Protein AF-A0AAD5H442-F1 (afdb_monomer_lite)

pLDDT: mean 72.33, std 18.22, range [38.34, 92.5]

Sequence (150 aa):
MSKLIVTALCAALLLCGTAQALDLAEFLKDPKYLPFLQKAIGTGTCLSDKAVADGTFDLDKCPSLLGMLEAINSGATDYPVECEPECMETFYALSPECREPLIQEFNADPSPIGVLGSLFLADCAAVKEGGFAPAPAPAAANDTDMDMAM

Organism: NCBI:txid2649997

Secondary structure (DSSP, 8-state):
-----SSSSSSSSTTS-------HHHHTT-GGGHHHHHHHHHTSSGGG-HHHHTT---GGG-HHHHHHHHHHHTT-S-------HHHHHHHHHS-HHHHHHHHHHHHH--SHHHHHHHHHHHHHHHHHHHS-PPPPPPPPP---------

Radius of gyration: 22.87 Å; chains: 1; bounding box: 49×56×91 Å

Foldseek 3Di:
DDDDPDDDPPPPPPPPDPPVLPPLVVVCVPVLCVVLVVLLVVLVCQCVWPCNRSNVQDCVQFVQVSVLSVCVVVVDLDGDAAGDPSNLSNLVSTDCSRNVSSLVSLCPDPGSSSVNVNVNVVNSVCCVVVVDDDDPDPPDDPPPDDDDDD

Structure (mmCIF, N/CA/C/O backbone):
data_AF-A0AAD5H442-F1
#
_entry.id   AF-A0AAD5H442-F1
#
loop_
_atom_site.group_PDB
_atom_site.id
_atom_site.type_symbol
_atom_site.label_atom_id
_atom_site.label_alt_id
_atom_site.label_comp_id
_atom_site.label_asym_id
_atom_site.label_entity_id
_atom_site.label_seq_id
_atom_site.pdbx_PDB_ins_code
_atom_site.Cartn_x
_atom_site.Cartn_y
_atom_site.Cartn_z
_atom_site.occupancy
_atom_site.B_iso_or_equiv
_atom_site.auth_seq_id
_atom_site.auth_comp_id
_atom_site.auth_asym_id
_atom_site.auth_atom_id
_atom_site.pdbx_PDB_model_num
ATOM 1 N N . MET A 1 1 ? 2.320 -44.802 -48.429 1.00 43.84 1 MET A N 1
ATOM 2 C CA . MET A 1 1 ? 3.180 -43.714 -47.923 1.00 43.84 1 MET A CA 1
ATOM 3 C C . MET A 1 1 ? 2.359 -42.432 -47.866 1.00 43.84 1 MET A C 1
ATOM 5 O O . MET A 1 1 ? 1.727 -42.089 -48.855 1.00 43.84 1 MET A O 1
ATOM 9 N N . SER A 1 2 ? 2.366 -41.788 -46.698 1.00 44.41 2 SER A N 1
ATOM 10 C CA . SER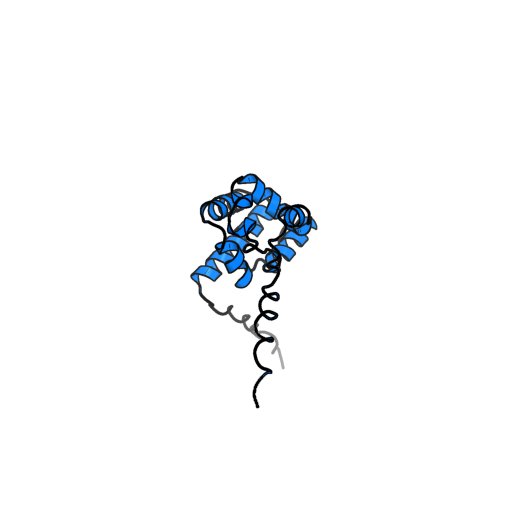 A 1 2 ? 2.177 -40.340 -46.507 1.00 44.41 2 SER A CA 1
ATOM 11 C C . SER A 1 2 ? 0.790 -39.721 -46.729 1.00 44.41 2 SER A C 1
ATOM 13 O O . SER A 1 2 ? 0.609 -38.977 -47.684 1.00 44.41 2 SER A O 1
ATOM 15 N N . LYS A 1 3 ? -0.152 -39.915 -45.792 1.00 46.03 3 LYS A N 1
ATOM 16 C CA . LYS A 1 3 ? -1.266 -38.967 -45.546 1.00 46.03 3 LYS A CA 1
ATOM 17 C C . LYS A 1 3 ? -1.727 -39.008 -44.082 1.00 46.03 3 LYS A C 1
ATOM 19 O O . LYS A 1 3 ? -2.833 -39.448 -43.811 1.00 46.03 3 LYS A O 1
ATOM 24 N N . LEU A 1 4 ? -0.875 -38.623 -43.130 1.00 45.69 4 LEU A N 1
ATOM 25 C CA . LEU A 1 4 ? -1.248 -38.596 -41.704 1.00 45.69 4 LEU A CA 1
ATOM 26 C C . LEU A 1 4 ? -0.418 -37.570 -40.907 1.00 45.69 4 LEU A C 1
ATOM 28 O O . LEU A 1 4 ? 0.095 -37.888 -39.848 1.00 45.69 4 LEU A O 1
ATOM 32 N N . ILE A 1 5 ? -0.203 -36.350 -41.417 1.00 50.22 5 ILE A N 1
ATOM 33 C CA . ILE A 1 5 ? 0.520 -35.315 -40.645 1.00 50.22 5 ILE A CA 1
ATOM 34 C C . ILE A 1 5 ? 0.021 -33.897 -40.981 1.00 50.22 5 ILE A C 1
ATOM 36 O O . ILE A 1 5 ? 0.813 -33.049 -41.359 1.00 50.22 5 ILE A O 1
ATOM 40 N N . VAL A 1 6 ? -1.284 -33.606 -40.911 1.00 48.34 6 VAL A N 1
ATOM 41 C CA . VAL A 1 6 ? -1.759 -32.198 -40.952 1.00 48.34 6 VAL A CA 1
ATOM 42 C C . VAL A 1 6 ? -3.046 -32.019 -40.131 1.00 48.34 6 VAL A C 1
ATOM 44 O O . VAL A 1 6 ? -4.035 -31.478 -40.608 1.00 48.34 6 VAL A O 1
ATOM 47 N N . THR A 1 7 ? -3.084 -32.518 -38.893 1.00 46.69 7 THR A N 1
ATOM 48 C CA . THR A 1 7 ? -4.249 -32.287 -38.008 1.00 46.69 7 THR A CA 1
ATOM 49 C C . THR A 1 7 ? -3.872 -32.256 -36.528 1.00 46.69 7 THR A C 1
ATOM 51 O O . THR A 1 7 ? -4.619 -32.722 -35.680 1.00 46.69 7 THR A O 1
ATOM 54 N N . ALA A 1 8 ? -2.685 -31.745 -36.195 1.00 45.97 8 ALA A N 1
ATOM 55 C CA . ALA A 1 8 ? -2.207 -31.709 -34.808 1.00 45.97 8 ALA A CA 1
ATOM 56 C C . ALA A 1 8 ? -1.593 -30.362 -34.392 1.00 45.97 8 ALA A C 1
ATOM 58 O O . ALA A 1 8 ? -0.896 -30.305 -33.388 1.00 45.97 8 ALA A O 1
ATOM 59 N N . LEU A 1 9 ? -1.836 -29.276 -35.141 1.00 45.91 9 LEU A N 1
ATOM 60 C CA . LEU A 1 9 ? -1.230 -27.967 -34.845 1.00 45.91 9 LEU A CA 1
ATOM 61 C C . LEU A 1 9 ? -2.219 -26.846 -34.479 1.00 45.91 9 LEU A C 1
ATOM 63 O O . LEU A 1 9 ? -1.779 -25.753 -34.152 1.00 45.91 9 LEU A O 1
ATOM 67 N N . CYS A 1 10 ? -3.536 -27.095 -34.479 1.00 43.19 10 CYS A N 1
ATOM 68 C CA . CYS A 1 10 ? -4.539 -26.059 -34.170 1.00 43.19 10 CYS A CA 1
ATOM 69 C C . CYS A 1 10 ? -5.225 -26.195 -32.799 1.00 43.19 10 CYS A C 1
ATOM 71 O O . CYS A 1 10 ? -6.047 -25.351 -32.466 1.00 43.19 10 CYS A O 1
ATOM 73 N N . ALA A 1 11 ? -4.898 -27.208 -31.990 1.00 45.38 11 ALA A N 1
ATOM 74 C CA . ALA A 1 11 ? -5.548 -27.430 -30.688 1.00 45.38 11 ALA A CA 1
ATOM 75 C C . ALA A 1 11 ? -4.711 -26.991 -29.467 1.00 45.38 11 ALA A C 1
ATOM 77 O O . ALA A 1 11 ? -5.199 -27.059 -28.345 1.00 45.38 11 ALA A O 1
ATOM 78 N N . ALA A 1 12 ? -3.470 -26.527 -29.658 1.00 43.53 12 ALA A N 1
ATOM 79 C CA . ALA A 1 12 ? -2.560 -26.193 -28.553 1.00 43.53 12 ALA A CA 1
ATOM 80 C C . ALA A 1 12 ? -2.533 -24.698 -28.165 1.00 43.53 12 ALA A C 1
ATOM 82 O O . ALA A 1 12 ? -1.842 -24.333 -27.222 1.00 43.53 12 ALA A O 1
ATOM 83 N N . LEU A 1 13 ? -3.284 -23.829 -28.854 1.00 46.03 13 LEU A N 1
ATOM 84 C CA . LEU A 1 13 ? -3.317 -22.380 -28.580 1.00 46.03 13 LEU A CA 1
ATOM 85 C C . LEU A 1 13 ? -4.524 -21.919 -27.739 1.00 46.03 13 LEU A C 1
ATOM 87 O O . LEU A 1 13 ? -4.675 -20.730 -27.493 1.00 46.03 13 LEU A O 1
ATOM 91 N N . LEU A 1 14 ? -5.362 -22.843 -27.254 1.00 46.56 14 LEU A N 1
ATOM 92 C CA . LEU A 1 14 ? -6.506 -22.538 -26.373 1.00 46.56 14 LEU A CA 1
ATOM 93 C C . LEU A 1 14 ? -6.195 -22.691 -24.872 1.00 46.56 14 LEU A C 1
ATOM 95 O O . LEU A 1 14 ? -7.094 -22.595 -24.046 1.00 46.56 14 LEU A O 1
ATOM 99 N N . LEU A 1 15 ? -4.924 -22.900 -24.519 1.00 42.38 15 LEU A N 1
ATOM 100 C CA . LEU A 1 15 ? -4.428 -22.898 -23.136 1.00 42.38 15 LEU A CA 1
ATOM 101 C C . LEU A 1 15 ? -3.704 -21.590 -22.773 1.00 42.38 15 LEU A C 1
ATOM 103 O O . LEU A 1 15 ? -3.032 -21.530 -21.746 1.00 42.38 15 LEU A O 1
ATOM 107 N N . CYS A 1 16 ? -3.840 -20.534 -23.589 1.00 38.34 16 CYS A N 1
ATOM 108 C CA . CYS A 1 16 ? -3.522 -19.183 -23.134 1.00 38.34 16 CYS A CA 1
ATOM 109 C C . CYS A 1 16 ? -4.464 -18.870 -21.977 1.00 38.34 16 CYS A C 1
ATOM 111 O O . CYS A 1 16 ? -5.666 -18.696 -22.178 1.00 38.34 16 CYS A O 1
ATOM 113 N N . GLY A 1 17 ? -3.884 -18.919 -20.779 1.00 40.19 17 GLY A N 1
ATOM 114 C CA . GLY A 1 17 ? -4.567 -18.786 -19.514 1.00 40.19 17 GLY A CA 1
ATOM 115 C C . GLY A 1 17 ? -5.580 -17.661 -19.545 1.00 40.19 17 GLY A C 1
ATOM 116 O O . GLY A 1 17 ? -5.338 -16.581 -20.086 1.00 40.19 17 GLY A O 1
ATOM 117 N N . THR A 1 18 ? -6.712 -17.924 -18.910 1.00 40.00 18 THR A N 1
ATOM 118 C CA . THR A 1 18 ? -7.476 -16.867 -18.276 1.00 40.00 18 THR A CA 1
ATOM 119 C C . THR A 1 18 ? -6.515 -16.175 -17.311 1.00 40.00 18 THR A C 1
ATOM 121 O O . THR A 1 18 ? -6.391 -16.578 -16.156 1.00 40.00 18 THR A O 1
ATOM 124 N N . ALA A 1 19 ? -5.787 -15.169 -17.796 1.00 41.31 19 ALA A N 1
ATOM 125 C CA . ALA A 1 19 ? -5.479 -14.016 -16.983 1.00 41.31 19 ALA A CA 1
ATOM 126 C C . ALA A 1 19 ? -6.858 -13.551 -16.531 1.00 41.31 19 ALA A C 1
ATOM 128 O O . ALA A 1 19 ? -7.619 -12.968 -17.305 1.00 41.31 19 ALA A O 1
ATOM 129 N N . GLN A 1 20 ? -7.259 -14.020 -15.352 1.00 39.28 20 GLN A N 1
ATOM 130 C CA . GLN A 1 20 ? -8.424 -13.507 -14.679 1.00 39.28 20 GLN A CA 1
ATOM 131 C C . GLN A 1 20 ? -8.000 -12.082 -14.381 1.00 39.28 20 GLN A C 1
ATOM 133 O O . GLN A 1 20 ? -7.267 -11.836 -13.430 1.00 39.28 20 GLN A O 1
ATOM 138 N N . ALA A 1 21 ? -8.338 -11.170 -15.297 1.00 44.19 21 ALA A N 1
ATOM 139 C CA . ALA A 1 21 ? -8.458 -9.777 -14.948 1.00 44.19 21 ALA A CA 1
ATOM 140 C C . ALA A 1 21 ? -9.286 -9.818 -13.676 1.00 44.19 21 ALA A C 1
ATOM 142 O O . ALA A 1 21 ? -10.422 -10.293 -13.746 1.00 44.19 21 ALA A O 1
ATOM 143 N N . LEU A 1 22 ? -8.663 -9.512 -12.533 1.00 45.34 22 LEU A N 1
ATOM 144 C CA . LEU A 1 22 ? -9.362 -9.341 -11.271 1.00 45.34 22 LEU A CA 1
ATOM 145 C C . LEU A 1 22 ? -10.626 -8.583 -11.636 1.00 45.34 22 LEU A C 1
ATOM 147 O O . LEU A 1 22 ? -10.531 -7.456 -12.129 1.00 45.34 22 LEU A O 1
ATOM 151 N N . ASP A 1 23 ? -11.780 -9.255 -11.559 1.00 54.19 23 ASP A N 1
ATOM 152 C CA . ASP A 1 23 ? -13.032 -8.600 -11.878 1.00 54.19 23 ASP A CA 1
ATOM 153 C C . ASP A 1 23 ? -13.064 -7.462 -10.875 1.00 54.19 23 ASP A C 1
ATOM 155 O O . ASP A 1 23 ? -13.111 -7.694 -9.668 1.00 54.19 23 ASP A O 1
ATOM 159 N N . LEU A 1 24 ? -12.908 -6.230 -11.356 1.00 49.44 24 LEU A N 1
ATOM 160 C CA . LEU A 1 24 ? -12.846 -5.062 -10.496 1.00 49.44 24 LEU A CA 1
ATOM 161 C C . LEU A 1 24 ? -14.071 -5.064 -9.572 1.00 49.44 24 LEU A C 1
ATOM 163 O O . LEU A 1 24 ? -13.985 -4.611 -8.440 1.00 49.44 24 LEU A O 1
ATOM 167 N N . ALA A 1 25 ? -15.188 -5.664 -10.005 1.00 48.72 25 ALA A N 1
ATOM 168 C CA . ALA A 1 25 ? -16.358 -5.893 -9.180 1.00 48.72 25 ALA A CA 1
ATOM 169 C C . ALA A 1 25 ? -16.214 -7.010 -8.126 1.00 48.72 25 ALA A C 1
ATOM 171 O O . ALA A 1 25 ? -16.891 -6.900 -7.113 1.00 48.72 25 ALA A O 1
ATOM 172 N N . GLU A 1 26 ? -15.416 -8.068 -8.308 1.00 56.25 26 GLU A N 1
ATOM 173 C CA . GLU A 1 26 ? -15.055 -9.019 -7.233 1.00 56.25 26 GLU A CA 1
ATOM 174 C C . GLU A 1 26 ? -14.018 -8.423 -6.283 1.00 56.25 26 GLU A C 1
ATOM 176 O O . GLU A 1 26 ? -14.209 -8.484 -5.072 1.00 56.25 26 GLU A O 1
ATOM 181 N N . PHE A 1 27 ? -12.989 -7.761 -6.816 1.00 61.00 27 PHE A N 1
ATOM 182 C CA . PHE A 1 27 ? -11.980 -7.057 -6.026 1.00 61.00 27 PHE A CA 1
ATOM 183 C C . PHE A 1 27 ? -12.628 -6.010 -5.110 1.00 61.00 27 PHE A C 1
ATOM 185 O O . PHE A 1 27 ? -12.368 -5.990 -3.912 1.00 61.00 27 PHE A O 1
ATOM 192 N N . LEU A 1 28 ? -13.566 -5.211 -5.639 1.00 58.84 28 LEU A N 1
ATOM 193 C CA . LEU A 1 28 ? -14.343 -4.224 -4.876 1.00 58.84 28 LEU A CA 1
ATOM 194 C C . LEU A 1 28 ? -15.375 -4.833 -3.911 1.00 58.84 28 LEU A C 1
ATOM 196 O O . LEU A 1 28 ? -15.918 -4.110 -3.074 1.00 58.84 28 LEU A O 1
ATOM 200 N N . LYS A 1 29 ? -15.690 -6.127 -4.037 1.00 61.31 29 LYS A N 1
ATOM 201 C CA . LYS A 1 29 ? -16.642 -6.835 -3.163 1.00 61.31 29 LYS A CA 1
ATOM 202 C C . LYS A 1 29 ? -15.962 -7.644 -2.071 1.00 61.31 29 LYS A C 1
ATOM 204 O O . LYS A 1 29 ? -16.651 -7.997 -1.115 1.00 61.31 29 LYS A O 1
ATOM 209 N N . ASP A 1 30 ? -14.673 -7.949 -2.197 1.00 66.06 30 ASP A N 1
ATOM 210 C CA . ASP A 1 30 ? -13.968 -8.710 -1.175 1.00 66.06 30 ASP A CA 1
ATOM 211 C C . ASP A 1 30 ? -13.691 -7.806 0.045 1.00 66.06 30 ASP A C 1
ATOM 213 O O . ASP A 1 30 ? -12.919 -6.840 -0.041 1.00 66.06 30 ASP A O 1
ATOM 217 N N . PRO A 1 31 ? -14.329 -8.083 1.200 1.00 71.19 31 PRO A N 1
ATOM 218 C CA . PRO A 1 31 ? -14.193 -7.254 2.389 1.00 71.19 31 PRO A CA 1
ATOM 219 C C . PRO A 1 31 ? -12.750 -7.182 2.905 1.00 71.19 31 PRO A C 1
ATOM 221 O O . PRO A 1 31 ? -12.425 -6.232 3.619 1.00 71.19 31 PRO A O 1
ATOM 224 N N . LYS A 1 32 ? -11.872 -8.129 2.538 1.00 74.25 32 LYS A N 1
ATOM 225 C CA . LYS A 1 32 ? -10.474 -8.134 2.991 1.00 74.25 32 LYS A CA 1
ATOM 226 C C . LYS A 1 32 ? -9.658 -6.967 2.419 1.00 74.25 32 LYS A C 1
ATOM 228 O O . LYS A 1 32 ? -8.771 -6.463 3.101 1.00 74.25 32 LYS A O 1
ATOM 233 N N . TYR A 1 33 ? -9.990 -6.471 1.222 1.00 74.81 33 TYR A N 1
ATOM 234 C CA . TYR A 1 33 ? -9.303 -5.320 0.613 1.00 74.81 33 TYR A CA 1
ATOM 235 C C . TYR A 1 33 ? -9.975 -3.979 0.918 1.00 74.81 33 TYR A C 1
ATOM 237 O O . TYR A 1 33 ? -9.444 -2.928 0.562 1.00 74.81 33 TYR A O 1
ATOM 245 N N . LEU A 1 34 ? -11.148 -3.993 1.554 1.00 73.50 34 LEU A N 1
ATOM 246 C CA . LEU A 1 34 ? -12.006 -2.823 1.739 1.00 73.50 34 LEU A CA 1
ATOM 247 C C . LEU A 1 34 ? -11.271 -1.603 2.327 1.00 73.50 34 LEU A C 1
ATOM 249 O O . LEU A 1 34 ? -11.449 -0.510 1.783 1.00 73.50 34 LEU A O 1
ATOM 253 N N . PRO A 1 35 ? -10.403 -1.737 3.348 1.00 72.12 35 PRO A N 1
ATOM 254 C CA . PRO A 1 35 ? -9.709 -0.577 3.902 1.00 72.12 35 PRO A CA 1
ATOM 255 C C . PRO A 1 35 ? -8.703 0.048 2.916 1.00 72.12 35 PRO A C 1
ATOM 257 O O . PRO A 1 35 ? -8.595 1.271 2.822 1.00 72.12 35 PRO A O 1
ATOM 260 N N . PHE A 1 36 ? -8.017 -0.775 2.117 1.00 75.19 36 PHE A N 1
ATOM 261 C CA . PHE A 1 36 ? -7.127 -0.308 1.050 1.00 75.19 36 PHE A CA 1
ATOM 262 C C . PHE A 1 36 ? -7.917 0.331 -0.102 1.00 75.19 36 PHE A C 1
ATOM 264 O O . PHE A 1 36 ? -7.574 1.404 -0.599 1.00 75.19 36 PHE A O 1
ATOM 271 N N . LEU A 1 37 ? -9.029 -0.293 -0.490 1.00 75.12 37 LEU A N 1
ATOM 272 C CA . LEU A 1 37 ? -9.921 0.198 -1.534 1.00 75.12 37 LEU A CA 1
ATOM 273 C C . LEU A 1 37 ? -10.547 1.544 -1.195 1.00 75.12 37 LEU A C 1
ATOM 275 O O . LEU A 1 37 ? -10.651 2.392 -2.071 1.00 75.12 37 LEU A O 1
ATOM 279 N N . GLN A 1 38 ? -10.937 1.772 0.058 1.00 75.94 38 GLN A N 1
ATOM 280 C CA . GLN A 1 38 ? -11.460 3.068 0.493 1.00 75.94 38 GLN A CA 1
ATOM 281 C C . GLN A 1 38 ? -10.454 4.197 0.244 1.00 75.94 38 GLN A C 1
ATOM 283 O O . GLN A 1 38 ? -10.846 5.277 -0.200 1.00 75.94 38 GLN A O 1
ATOM 288 N N . LYS A 1 39 ? -9.159 3.932 0.453 1.00 74.06 39 LYS A N 1
ATOM 289 C CA . LYS A 1 39 ? -8.080 4.873 0.130 1.00 74.06 39 LYS A CA 1
ATOM 290 C C . LYS A 1 39 ? -7.892 5.041 -1.374 1.00 74.06 39 LYS A C 1
ATOM 292 O O . LYS A 1 39 ? -7.874 6.168 -1.858 1.00 74.06 39 LYS A O 1
ATOM 297 N N . ALA A 1 40 ? -7.845 3.942 -2.124 1.00 71.25 40 ALA A N 1
ATOM 298 C CA . ALA A 1 40 ? -7.691 3.977 -3.579 1.00 71.25 40 ALA A CA 1
ATOM 299 C C . ALA A 1 40 ? -8.890 4.611 -4.318 1.00 71.25 40 ALA A C 1
ATOM 301 O O . ALA A 1 40 ? -8.719 5.231 -5.363 1.00 71.25 40 ALA A O 1
ATOM 302 N N . ILE A 1 41 ? -10.108 4.492 -3.784 1.00 70.94 41 ILE A N 1
ATOM 303 C CA . ILE A 1 41 ? -11.302 5.187 -4.290 1.00 70.94 41 ILE A CA 1
ATOM 304 C C . ILE A 1 41 ? -11.197 6.688 -4.010 1.00 70.94 41 ILE A C 1
ATOM 306 O O . ILE A 1 41 ? -11.573 7.492 -4.862 1.00 70.94 41 ILE A O 1
ATOM 310 N N . GLY A 1 42 ? -10.665 7.067 -2.842 1.00 68.31 42 GLY A N 1
ATOM 311 C CA . GLY A 1 42 ? -10.460 8.462 -2.452 1.00 68.31 42 GLY A CA 1
ATOM 312 C C . GLY A 1 42 ? -9.585 9.253 -3.430 1.00 68.31 42 GLY A C 1
ATOM 313 O O . GLY A 1 42 ? -9.829 10.440 -3.629 1.00 68.31 42 GLY A O 1
ATOM 314 N N . THR A 1 43 ? -8.638 8.594 -4.108 1.00 67.06 43 THR A N 1
ATOM 315 C CA . THR A 1 43 ? -7.765 9.226 -5.115 1.00 67.06 43 THR A CA 1
ATOM 316 C C . THR A 1 43 ? -8.409 9.357 -6.499 1.00 67.06 43 THR A C 1
ATOM 318 O O . THR A 1 43 ? -7.913 10.106 -7.337 1.00 67.06 43 THR A O 1
ATOM 321 N N . GLY A 1 44 ? -9.513 8.649 -6.765 1.00 64.19 44 GLY A N 1
ATOM 322 C CA . GLY A 1 44 ? -10.315 8.746 -7.992 1.00 64.19 44 GLY A CA 1
ATOM 323 C C . GLY A 1 44 ? -9.673 8.203 -9.280 1.00 64.19 44 GLY A C 1
ATOM 324 O O . GLY A 1 44 ? -10.403 7.844 -10.200 1.00 64.19 44 GLY A O 1
ATOM 325 N N . THR A 1 45 ? -8.343 8.101 -9.360 1.00 65.38 45 THR A N 1
ATOM 326 C CA . THR A 1 45 ? -7.602 7.694 -10.571 1.00 65.38 45 THR A CA 1
ATOM 327 C C . THR A 1 45 ? -7.159 6.233 -10.561 1.00 65.38 45 THR A C 1
ATOM 329 O O . THR A 1 45 ? -6.997 5.631 -11.624 1.00 65.38 45 THR A O 1
ATOM 332 N N . CYS A 1 46 ? -7.006 5.628 -9.381 1.00 71.25 46 CYS A N 1
ATOM 333 C CA . CYS A 1 46 ? -6.423 4.293 -9.262 1.00 71.25 46 CYS A CA 1
ATOM 334 C C . CYS A 1 46 ? -7.287 3.165 -9.825 1.00 71.25 46 CYS A C 1
ATOM 336 O O . CYS A 1 46 ? -6.754 2.208 -10.375 1.00 71.25 46 CYS A O 1
ATOM 338 N N . LEU A 1 47 ? -8.615 3.273 -9.747 1.00 72.50 47 LEU A N 1
ATOM 339 C CA . LEU A 1 47 ? -9.508 2.226 -10.259 1.00 72.50 47 LEU A CA 1
ATOM 340 C C . LEU A 1 47 ? -9.557 2.158 -11.792 1.00 72.50 47 LEU A C 1
ATOM 342 O O . LEU A 1 47 ? -9.962 1.141 -12.346 1.00 72.50 47 LEU A O 1
ATOM 346 N N . SER A 1 48 ? -9.156 3.233 -12.474 1.00 76.44 48 SER A N 1
ATOM 347 C CA . SER A 1 48 ? -9.041 3.288 -13.935 1.00 76.44 48 SER A CA 1
ATOM 348 C C . SER A 1 48 ? -7.630 2.991 -14.447 1.00 76.44 48 SER A C 1
ATOM 350 O O . SER A 1 48 ? -7.396 3.067 -15.653 1.00 76.44 48 SER A O 1
ATOM 352 N N . ASP A 1 49 ? -6.684 2.692 -13.553 1.00 83.19 49 ASP A N 1
ATOM 353 C CA . ASP A 1 49 ? -5.314 2.379 -13.938 1.00 83.19 49 ASP A CA 1
ATOM 354 C C . ASP A 1 49 ? -5.271 1.118 -14.812 1.00 83.19 49 ASP A C 1
ATOM 356 O O . ASP A 1 49 ? -5.975 0.138 -14.559 1.00 83.19 49 ASP A O 1
ATOM 360 N N . LYS A 1 50 ? -4.425 1.125 -15.846 1.00 83.69 50 LYS A N 1
ATOM 361 C CA . LYS A 1 50 ? -4.298 -0.004 -16.773 1.00 83.69 50 LYS A CA 1
ATOM 362 C C . LYS A 1 50 ? -3.877 -1.292 -16.063 1.00 83.69 50 LYS A C 1
ATOM 364 O O . LYS A 1 50 ? -4.378 -2.351 -16.421 1.00 83.69 50 LYS A O 1
ATOM 369 N N . ALA A 1 51 ? -2.993 -1.220 -15.068 1.00 83.38 51 ALA A N 1
ATOM 370 C CA . ALA A 1 51 ? -2.570 -2.400 -14.321 1.00 83.38 51 ALA A CA 1
ATOM 371 C C . ALA A 1 51 ? -3.735 -3.009 -13.531 1.00 83.38 51 ALA A C 1
ATOM 373 O O . ALA A 1 51 ? -3.830 -4.230 -13.443 1.00 83.38 51 ALA A O 1
ATOM 374 N N . VAL A 1 52 ? -4.650 -2.179 -13.026 1.00 78.25 52 VAL A N 1
ATOM 375 C CA . VAL A 1 52 ? -5.891 -2.630 -12.381 1.00 78.25 52 VAL A CA 1
ATOM 376 C C . VAL A 1 52 ? -6.856 -3.211 -13.417 1.00 78.25 52 VAL A C 1
ATOM 378 O O . VAL A 1 52 ? -7.333 -4.329 -13.249 1.00 78.25 52 VAL A O 1
ATOM 381 N N . ALA A 1 53 ? -7.096 -2.503 -14.523 1.00 78.19 53 ALA A N 1
ATOM 382 C CA . ALA A 1 53 ? -8.033 -2.924 -15.566 1.00 78.19 53 ALA A CA 1
ATOM 383 C C . ALA A 1 53 ? -7.621 -4.226 -16.280 1.00 78.19 53 ALA A C 1
ATOM 385 O O . ALA A 1 53 ? -8.477 -5.037 -16.630 1.00 78.19 53 ALA A O 1
ATOM 386 N N . ASP A 1 54 ? -6.320 -4.439 -16.481 1.00 80.69 54 ASP A N 1
ATOM 387 C CA . ASP A 1 54 ? -5.779 -5.627 -17.147 1.00 80.69 54 ASP A CA 1
ATOM 388 C C . ASP A 1 54 ? -5.472 -6.776 -16.162 1.00 80.69 54 ASP A C 1
ATOM 390 O O . ASP A 1 54 ? -4.983 -7.825 -16.581 1.00 80.69 54 ASP A O 1
ATOM 394 N N . GLY A 1 55 ? -5.712 -6.589 -14.855 1.00 72.81 55 GLY A N 1
ATOM 395 C CA . GLY A 1 55 ? -5.436 -7.588 -13.811 1.00 72.81 55 GLY A CA 1
ATOM 396 C C . GLY A 1 55 ? -3.959 -7.832 -13.515 1.00 72.81 55 GLY A C 1
ATOM 397 O O . GLY A 1 55 ? -3.602 -8.879 -12.986 1.00 72.81 55 GLY A O 1
ATOM 398 N N . THR A 1 56 ? -3.083 -6.897 -13.881 1.00 80.00 56 THR A N 1
ATOM 399 C CA . THR A 1 56 ? -1.660 -6.965 -13.509 1.00 80.00 56 THR A CA 1
ATOM 400 C C . THR A 1 56 ? -1.456 -6.602 -12.040 1.00 80.00 56 THR A C 1
ATOM 402 O O . THR A 1 56 ? -0.543 -7.116 -11.400 1.00 80.00 56 THR A O 1
ATOM 405 N N . PHE A 1 57 ? -2.310 -5.720 -11.515 1.00 82.50 57 PHE A N 1
ATOM 406 C CA . PHE A 1 57 ? -2.359 -5.376 -10.104 1.00 82.50 57 PHE A CA 1
ATOM 407 C C . PHE A 1 57 ? -3.136 -6.448 -9.345 1.00 82.50 57 PHE A C 1
ATOM 409 O O . PHE A 1 57 ? -4.356 -6.541 -9.462 1.00 82.50 57 PHE A O 1
ATOM 416 N N . ASP A 1 58 ? -2.406 -7.246 -8.578 1.00 84.06 58 ASP A N 1
ATOM 417 C CA . ASP A 1 58 ? -2.926 -8.379 -7.824 1.00 84.06 58 ASP A CA 1
ATOM 418 C C . ASP A 1 58 ? -2.453 -8.299 -6.369 1.00 84.06 58 ASP A C 1
ATOM 420 O O . ASP A 1 58 ? -1.268 -8.493 -6.084 1.00 84.06 58 ASP A O 1
ATOM 424 N N . LEU A 1 59 ? -3.383 -7.983 -5.460 1.00 82.75 59 LEU A N 1
ATOM 425 C CA . LEU A 1 59 ? -3.115 -7.881 -4.023 1.00 82.75 59 LEU A CA 1
ATOM 426 C C . LEU A 1 59 ? -3.010 -9.241 -3.325 1.00 82.75 59 LEU A C 1
ATOM 428 O O . LEU A 1 59 ? -2.528 -9.283 -2.195 1.00 82.75 59 LEU A O 1
ATOM 432 N N . ASP A 1 60 ? -3.408 -10.350 -3.956 1.00 85.56 60 ASP A N 1
ATOM 433 C CA . ASP A 1 60 ? -3.188 -11.680 -3.370 1.00 85.56 60 ASP A CA 1
ATOM 434 C C . ASP A 1 60 ? -1.700 -12.057 -3.338 1.00 85.56 60 ASP A C 1
ATOM 436 O O . ASP A 1 60 ? -1.290 -12.911 -2.553 1.00 85.56 60 ASP A O 1
ATOM 440 N N . LYS A 1 61 ? -0.864 -11.345 -4.103 1.00 85.19 61 LYS A N 1
ATOM 441 C CA . LYS A 1 61 ? 0.605 -11.425 -4.040 1.00 85.19 61 LYS A CA 1
ATOM 442 C C . LYS A 1 61 ? 1.221 -10.649 -2.876 1.00 85.19 61 LYS A C 1
ATOM 444 O O . LYS A 1 61 ? 2.442 -10.603 -2.756 1.00 85.19 61 LYS A O 1
ATOM 449 N N . CYS A 1 62 ? 0.394 -10.035 -2.032 1.00 87.88 62 CYS A N 1
ATOM 450 C CA . CYS A 1 62 ? 0.809 -9.193 -0.915 1.00 87.88 62 CYS A CA 1
ATOM 451 C C . CYS A 1 62 ? 0.369 -9.778 0.437 1.00 87.88 62 CYS A C 1
ATOM 453 O O . CYS A 1 62 ? -0.421 -9.143 1.141 1.00 87.88 62 CYS A O 1
ATOM 455 N N . PRO A 1 63 ? 0.815 -10.986 0.829 1.00 88.88 63 PRO A N 1
ATOM 456 C CA . PRO A 1 63 ? 0.307 -11.642 2.031 1.00 88.88 63 PRO A CA 1
ATOM 457 C C . PRO A 1 63 ? 0.537 -10.825 3.310 1.00 88.88 63 PRO A C 1
ATOM 459 O O . PRO A 1 63 ? -0.356 -10.790 4.157 1.00 88.88 63 PRO A O 1
ATOM 462 N N . SER A 1 64 ? 1.654 -10.102 3.439 1.00 87.81 64 SER A N 1
ATOM 463 C CA . SER A 1 64 ? 1.892 -9.208 4.582 1.00 87.81 64 SER A CA 1
ATOM 464 C C . SER A 1 64 ? 0.919 -8.032 4.620 1.00 87.81 64 SER A C 1
ATOM 466 O O . SER A 1 64 ? 0.385 -7.718 5.685 1.00 87.81 64 SER A O 1
ATOM 468 N N . LEU A 1 65 ? 0.603 -7.431 3.466 1.00 87.62 65 LEU A N 1
ATOM 469 C CA . LEU A 1 65 ? -0.428 -6.392 3.378 1.00 87.62 65 LEU A CA 1
ATOM 470 C C . LEU A 1 65 ? -1.799 -6.945 3.778 1.00 87.62 65 LEU A C 1
ATOM 472 O O . LEU A 1 65 ? -2.528 -6.297 4.524 1.00 87.62 65 LEU A O 1
ATOM 476 N N . LEU A 1 66 ? -2.159 -8.140 3.307 1.00 88.19 66 LEU A N 1
ATOM 477 C CA . LEU A 1 66 ? -3.443 -8.758 3.644 1.00 88.19 66 LEU A CA 1
ATOM 478 C C . LEU A 1 66 ? -3.546 -9.092 5.131 1.00 88.19 66 LEU A C 1
ATOM 480 O O . LEU A 1 66 ? -4.565 -8.778 5.745 1.00 88.19 66 LEU A O 1
ATOM 484 N N . GLY A 1 67 ? -2.484 -9.640 5.724 1.00 87.88 67 GLY A N 1
ATOM 485 C CA . GLY A 1 67 ? -2.419 -9.879 7.166 1.00 87.88 67 GLY A CA 1
ATOM 486 C C . GLY A 1 67 ? -2.536 -8.583 7.972 1.00 87.88 67 GLY A C 1
ATOM 487 O O . GLY A 1 67 ? -3.280 -8.526 8.950 1.00 87.88 67 GLY A O 1
ATOM 488 N N . MET A 1 68 ? -1.885 -7.509 7.518 1.00 89.38 68 MET A N 1
ATOM 489 C CA . MET A 1 68 ? -1.998 -6.182 8.126 1.00 89.38 68 MET A CA 1
ATOM 490 C C . MET A 1 68 ? -3.437 -5.645 8.058 1.00 89.38 68 MET A C 1
ATOM 492 O O . MET A 1 68 ? -3.965 -5.167 9.062 1.00 89.38 68 MET A O 1
ATOM 496 N N . LEU A 1 69 ? -4.096 -5.739 6.898 1.00 86.44 69 LEU A N 1
ATOM 497 C CA . LEU A 1 69 ? -5.484 -5.296 6.720 1.00 86.44 69 LEU A CA 1
ATOM 498 C C . LEU A 1 69 ? -6.457 -6.095 7.602 1.00 86.44 69 LEU A C 1
ATOM 500 O O . LEU A 1 69 ? -7.356 -5.514 8.213 1.00 86.44 69 LEU A O 1
ATOM 504 N N . GLU A 1 70 ? -6.263 -7.409 7.715 1.00 87.25 70 GLU A N 1
ATOM 505 C CA . GLU A 1 70 ? -7.046 -8.270 8.605 1.00 87.25 70 GLU A CA 1
ATOM 506 C C . GLU A 1 70 ? -6.835 -7.913 10.086 1.00 87.25 70 GLU A C 1
ATOM 508 O O . GLU A 1 70 ? -7.803 -7.809 10.850 1.00 87.25 70 GLU A O 1
ATOM 513 N N . ALA A 1 71 ? -5.590 -7.654 10.493 1.00 87.06 71 ALA A N 1
ATOM 514 C CA . ALA A 1 71 ? -5.265 -7.240 11.853 1.00 87.06 71 ALA A CA 1
ATOM 515 C C . ALA A 1 71 ? -5.913 -5.891 12.203 1.00 87.06 71 ALA A C 1
ATOM 517 O O . ALA A 1 71 ? -6.526 -5.763 13.264 1.00 87.06 71 ALA A O 1
ATOM 518 N N . ILE A 1 72 ? -5.857 -4.909 11.296 1.00 86.00 72 ILE A N 1
ATOM 519 C CA . ILE A 1 72 ? -6.513 -3.602 11.464 1.00 86.00 72 ILE A CA 1
ATOM 520 C C . ILE A 1 72 ? -8.032 -3.766 11.585 1.00 86.00 72 ILE A C 1
ATOM 522 O O . ILE A 1 72 ? -8.642 -3.185 12.483 1.00 86.00 72 ILE A O 1
ATOM 526 N N . ASN A 1 73 ? -8.648 -4.592 10.734 1.00 82.81 73 ASN A N 1
ATOM 527 C CA . ASN A 1 73 ? -10.080 -4.900 10.825 1.00 82.81 73 ASN A CA 1
ATOM 528 C C . ASN A 1 73 ? -10.451 -5.575 12.157 1.00 82.81 73 ASN A C 1
ATOM 530 O O . ASN A 1 73 ? -11.567 -5.407 12.648 1.00 82.81 73 ASN A O 1
ATOM 534 N N . SER A 1 74 ? -9.505 -6.291 12.765 1.00 86.81 74 SER A N 1
ATOM 535 C CA . SER A 1 74 ? -9.637 -6.894 14.095 1.00 86.81 74 SER A CA 1
ATOM 536 C C . SER A 1 74 ? -9.318 -5.924 15.246 1.00 86.81 74 SER A C 1
ATOM 538 O O . SER A 1 74 ? -9.400 -6.308 16.413 1.00 86.81 74 SER A O 1
ATOM 540 N N . GLY A 1 75 ? -8.983 -4.665 14.945 1.00 85.56 75 GLY A N 1
ATOM 541 C CA . GLY A 1 75 ? -8.708 -3.609 15.921 1.00 85.56 75 GLY A CA 1
ATOM 542 C C . GLY A 1 75 ? -7.237 -3.449 16.310 1.00 85.56 75 GLY A C 1
ATOM 543 O O . GLY A 1 75 ? -6.947 -2.719 17.259 1.00 85.56 75 GLY A O 1
ATOM 544 N N . ALA A 1 76 ? -6.307 -4.106 15.613 1.00 87.25 76 ALA A N 1
ATOM 545 C CA . ALA A 1 76 ? -4.882 -3.899 15.834 1.00 87.25 76 ALA A CA 1
ATOM 546 C C . ALA A 1 76 ? -4.464 -2.485 15.406 1.00 87.25 76 ALA A C 1
ATOM 548 O O . ALA A 1 76 ? -4.891 -1.966 14.374 1.00 87.25 76 ALA A O 1
ATOM 549 N N . THR A 1 77 ? -3.597 -1.870 16.205 1.00 87.94 77 THR A N 1
ATOM 550 C CA . THR A 1 77 ? -2.974 -0.573 15.898 1.00 87.94 77 THR A CA 1
ATOM 551 C C . THR A 1 77 ? -1.495 -0.700 15.551 1.00 87.94 77 THR A C 1
ATOM 553 O O . THR A 1 77 ? -0.858 0.299 15.236 1.00 87.94 77 THR A O 1
ATOM 556 N N . ASP A 1 78 ? -0.957 -1.912 15.662 1.00 86.50 78 ASP A N 1
ATOM 557 C CA . ASP A 1 78 ? 0.431 -2.268 15.410 1.00 86.50 78 ASP A CA 1
ATOM 558 C C . ASP A 1 78 ? 0.464 -3.657 14.761 1.00 86.50 78 ASP A C 1
ATOM 560 O O . ASP A 1 78 ? -0.325 -4.534 15.129 1.00 86.50 78 ASP A O 1
ATOM 564 N N . TYR A 1 79 ? 1.324 -3.831 13.765 1.00 88.19 79 TYR A N 1
ATOM 565 C CA . TYR A 1 79 ? 1.466 -5.064 12.997 1.00 88.19 79 TYR A CA 1
ATOM 566 C C . TYR A 1 79 ? 2.830 -5.061 12.292 1.00 88.19 79 TYR A C 1
ATOM 568 O O . TYR A 1 79 ? 3.235 -4.004 11.806 1.00 88.19 79 TYR A O 1
ATOM 576 N N . PRO A 1 80 ? 3.551 -6.195 12.212 1.00 87.38 80 PRO A N 1
ATOM 577 C CA . PRO A 1 80 ? 4.804 -6.257 11.468 1.00 87.38 80 PRO A CA 1
ATOM 578 C C . PRO A 1 80 ? 4.552 -5.977 9.986 1.00 87.38 80 PRO A C 1
ATOM 580 O O . PRO A 1 80 ? 3.743 -6.645 9.345 1.00 87.38 80 PRO A O 1
ATOM 583 N N . VAL A 1 81 ? 5.247 -4.978 9.453 1.00 83.38 81 VAL A N 1
ATOM 584 C CA . VAL A 1 81 ? 5.075 -4.544 8.072 1.00 83.38 81 VAL A CA 1
ATOM 585 C C . VAL A 1 81 ? 6.299 -4.943 7.263 1.00 83.38 81 VAL A C 1
ATOM 587 O O . VAL A 1 81 ? 7.399 -4.477 7.543 1.00 83.38 81 VAL A O 1
ATOM 590 N N . GLU A 1 82 ? 6.087 -5.786 6.260 1.00 90.12 82 GLU A N 1
ATOM 591 C CA . GLU A 1 82 ? 7.099 -6.211 5.296 1.00 90.12 82 GLU A CA 1
ATOM 592 C C . GLU A 1 82 ? 6.467 -6.209 3.906 1.00 90.12 82 GLU A C 1
ATOM 594 O O . GLU A 1 82 ? 5.294 -6.551 3.754 1.00 90.12 82 GLU A O 1
ATOM 599 N N . CYS A 1 83 ? 7.227 -5.810 2.895 1.00 89.81 83 CYS A N 1
ATOM 600 C CA . CYS A 1 83 ? 6.819 -5.854 1.506 1.00 89.81 83 CYS A CA 1
ATOM 601 C C . CYS A 1 83 ? 7.547 -6.980 0.780 1.00 89.81 83 CYS A C 1
ATOM 603 O O . CYS A 1 83 ? 8.769 -6.983 0.626 1.00 89.81 83 CYS A O 1
ATOM 605 N N . GLU A 1 84 ? 6.786 -7.945 0.276 1.00 92.06 84 GLU A N 1
ATOM 606 C CA . GLU A 1 84 ? 7.348 -9.021 -0.524 1.00 92.06 84 GLU A CA 1
ATOM 607 C C . GLU A 1 84 ? 7.754 -8.517 -1.919 1.00 92.06 84 GLU A C 1
ATOM 609 O O . GLU A 1 84 ? 7.071 -7.660 -2.488 1.00 92.06 84 GLU A O 1
ATOM 614 N N . PRO A 1 85 ? 8.806 -9.083 -2.545 1.00 90.88 85 PRO A N 1
ATOM 615 C CA . PRO A 1 85 ? 9.210 -8.703 -3.899 1.00 90.88 85 PRO A CA 1
ATOM 616 C C . PRO A 1 85 ? 8.077 -8.793 -4.931 1.00 90.88 85 PRO A C 1
ATOM 618 O O . PRO A 1 85 ? 7.916 -7.886 -5.742 1.00 90.88 85 PRO A O 1
ATOM 621 N N . GLU A 1 86 ? 7.250 -9.840 -4.872 1.00 88.69 86 GLU A N 1
ATOM 622 C CA . GLU A 1 86 ? 6.105 -10.000 -5.782 1.00 88.69 86 GLU A CA 1
ATOM 623 C C . GLU A 1 86 ? 5.023 -8.936 -5.546 1.00 88.69 86 GLU A C 1
ATOM 625 O O . GLU A 1 86 ? 4.403 -8.450 -6.495 1.00 88.69 86 GLU A O 1
ATOM 630 N N . CYS A 1 87 ? 4.829 -8.520 -4.293 1.00 88.44 87 CYS A N 1
ATOM 631 C CA . CYS A 1 87 ? 3.924 -7.429 -3.973 1.00 88.44 87 CYS A CA 1
ATOM 632 C C . CYS A 1 87 ? 4.470 -6.079 -4.448 1.00 88.44 87 CYS A C 1
ATOM 634 O O . CYS A 1 87 ? 3.740 -5.276 -5.032 1.00 88.44 87 CYS A O 1
ATOM 636 N N . MET A 1 88 ? 5.767 -5.835 -4.252 1.00 92.25 88 MET A N 1
ATOM 637 C CA . MET A 1 88 ? 6.448 -4.657 -4.781 1.00 92.25 88 MET A CA 1
ATOM 638 C C . MET A 1 88 ? 6.244 -4.563 -6.299 1.00 92.25 88 MET A C 1
ATOM 640 O O . MET A 1 88 ? 5.846 -3.508 -6.794 1.00 92.25 88 MET A O 1
ATOM 644 N N . GLU A 1 89 ? 6.423 -5.661 -7.039 1.00 90.06 89 GLU A N 1
ATOM 645 C CA . GLU A 1 89 ? 6.172 -5.693 -8.485 1.00 90.06 89 GLU A CA 1
ATOM 646 C C . GLU A 1 89 ? 4.718 -5.337 -8.827 1.00 90.06 89 GLU A C 1
ATOM 648 O O . GLU A 1 89 ? 4.491 -4.521 -9.723 1.00 90.06 89 GLU A O 1
ATOM 653 N N . THR A 1 90 ? 3.744 -5.863 -8.073 1.00 86.69 90 THR A N 1
ATOM 654 C CA . THR A 1 90 ? 2.317 -5.515 -8.207 1.00 86.69 90 THR A CA 1
ATOM 655 C C . THR A 1 90 ? 2.090 -4.008 -8.014 1.00 86.69 90 THR A C 1
ATOM 657 O O . THR A 1 90 ? 1.495 -3.347 -8.866 1.00 86.69 90 THR A O 1
ATOM 660 N N . PHE A 1 91 ? 2.620 -3.414 -6.940 1.00 86.38 91 PHE A N 1
ATOM 661 C CA . PHE A 1 91 ? 2.433 -1.993 -6.624 1.00 86.38 91 PHE A CA 1
ATOM 662 C C . PHE A 1 91 ? 3.129 -1.076 -7.623 1.00 86.38 91 PHE A C 1
ATOM 664 O O . PHE A 1 91 ? 2.637 0.011 -7.940 1.00 86.38 91 PHE A O 1
ATOM 671 N N . TYR A 1 92 ? 4.282 -1.493 -8.135 1.00 88.56 92 TYR A N 1
ATOM 672 C CA . TYR A 1 92 ? 5.026 -0.716 -9.113 1.00 88.56 92 TYR A CA 1
ATOM 673 C C . TYR A 1 92 ? 4.595 -0.952 -10.560 1.00 88.56 92 TYR A C 1
ATOM 675 O O . TYR A 1 92 ? 5.009 -0.171 -11.421 1.00 88.56 92 TYR A O 1
ATOM 683 N N . ALA A 1 93 ? 3.718 -1.927 -10.813 1.00 89.19 93 ALA A N 1
ATOM 684 C CA . ALA A 1 93 ? 2.985 -2.043 -12.068 1.00 89.19 93 ALA A CA 1
ATOM 685 C C . ALA A 1 93 ? 1.943 -0.923 -12.239 1.00 89.19 93 ALA A C 1
ATOM 687 O O .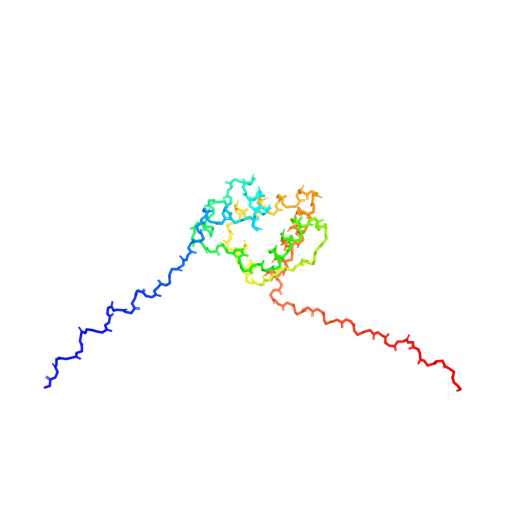 ALA A 1 93 ? 1.665 -0.536 -13.373 1.00 89.19 93 ALA A O 1
ATOM 688 N N . LEU A 1 94 ? 1.414 -0.363 -11.139 1.00 86.50 94 LEU A N 1
ATOM 689 C CA . LEU A 1 94 ? 0.553 0.825 -11.188 1.00 86.50 94 LEU A CA 1
ATOM 690 C C . LEU A 1 94 ? 1.278 1.990 -11.872 1.00 86.50 94 LEU A C 1
ATOM 692 O O . LEU A 1 94 ? 2.485 2.203 -11.680 1.00 86.50 94 LEU A O 1
ATOM 696 N N . SER A 1 95 ? 0.544 2.803 -12.629 1.00 88.75 95 SER A N 1
ATOM 697 C CA . SER A 1 95 ? 1.106 4.040 -13.164 1.00 88.75 95 SER A CA 1
ATOM 698 C C . SER A 1 95 ? 1.480 5.004 -12.025 1.00 88.75 95 SER A C 1
ATOM 700 O O . SER A 1 95 ? 0.884 4.960 -10.942 1.00 88.75 95 SER A O 1
ATOM 702 N N . PRO A 1 96 ? 2.451 5.913 -12.236 1.00 88.81 96 PRO A N 1
ATOM 703 C CA . PRO A 1 96 ? 2.733 6.982 -11.277 1.00 88.81 96 PRO A CA 1
ATOM 704 C C . PRO A 1 96 ? 1.492 7.824 -10.936 1.00 88.81 96 PRO A C 1
ATOM 706 O O . PRO A 1 96 ? 1.324 8.216 -9.787 1.00 88.81 96 PRO A O 1
ATOM 709 N N . GLU A 1 97 ? 0.589 8.022 -11.902 1.00 86.38 97 GLU A N 1
ATOM 710 C CA . GLU A 1 97 ? -0.652 8.800 -11.757 1.00 86.38 97 GLU A CA 1
ATOM 711 C C . GLU A 1 97 ? -1.653 8.181 -10.766 1.00 86.38 97 GLU A C 1
ATOM 713 O O . GLU A 1 97 ? -2.477 8.893 -10.192 1.00 86.38 97 GLU A O 1
ATOM 718 N N . CYS A 1 98 ? -1.576 6.868 -10.537 1.00 85.12 98 CYS A N 1
ATOM 719 C CA . CYS A 1 98 ? -2.290 6.199 -9.452 1.00 85.12 98 CYS A CA 1
ATOM 720 C C . CYS A 1 98 ? -1.420 6.084 -8.194 1.00 85.12 98 CYS A C 1
ATOM 722 O O . CYS A 1 98 ? -1.847 6.426 -7.089 1.00 85.12 98 CYS A O 1
ATOM 724 N N . ARG A 1 99 ? -0.182 5.607 -8.349 1.00 87.81 99 ARG A N 1
ATOM 725 C CA . ARG A 1 99 ? 0.677 5.246 -7.219 1.00 87.81 99 ARG A CA 1
ATOM 726 C C . ARG A 1 99 ? 1.054 6.448 -6.353 1.00 87.81 99 ARG A C 1
ATOM 728 O O . ARG A 1 99 ? 1.059 6.320 -5.134 1.00 87.81 99 ARG A O 1
ATOM 735 N N . GLU A 1 100 ? 1.380 7.598 -6.941 1.00 88.81 100 GLU A N 1
ATOM 736 C CA . GLU A 1 100 ? 1.812 8.772 -6.169 1.00 88.81 100 GLU A CA 1
ATOM 737 C C . GLU A 1 100 ? 0.685 9.354 -5.298 1.00 88.81 100 GLU A C 1
ATOM 739 O O . GLU A 1 100 ? 0.916 9.508 -4.096 1.00 88.81 100 GLU A O 1
ATOM 744 N N . PRO A 1 101 ? -0.537 9.606 -5.818 1.00 85.25 101 PRO A N 1
ATOM 745 C CA . PRO A 1 101 ? -1.664 10.004 -4.974 1.00 85.25 101 PRO A CA 1
ATOM 746 C C . PRO A 1 101 ? -1.989 8.979 -3.889 1.00 85.25 101 PRO A C 1
ATOM 748 O O . PRO A 1 101 ? -2.284 9.356 -2.760 1.00 85.25 101 PRO A O 1
ATOM 751 N N . LEU A 1 102 ? -1.894 7.682 -4.201 1.00 85.00 102 LEU A N 1
ATOM 752 C CA . LEU A 1 102 ? -2.143 6.624 -3.225 1.00 85.00 102 LEU A CA 1
ATOM 753 C C . LEU A 1 102 ? -1.146 6.686 -2.060 1.00 85.00 102 LEU A C 1
ATOM 755 O O . LEU A 1 102 ? -1.555 6.666 -0.903 1.00 85.00 102 LEU A O 1
ATOM 759 N N . ILE A 1 103 ? 0.150 6.821 -2.354 1.00 87.38 103 ILE A N 1
ATOM 760 C CA . ILE A 1 103 ? 1.190 6.998 -1.329 1.00 87.38 103 ILE A CA 1
ATOM 761 C C . ILE A 1 103 ? 0.916 8.250 -0.488 1.00 87.38 103 ILE A C 1
ATOM 763 O O . ILE A 1 103 ? 1.040 8.210 0.736 1.00 87.38 103 ILE A O 1
ATOM 767 N N . GLN A 1 104 ? 0.521 9.359 -1.119 1.00 88.56 104 GLN A N 1
ATOM 768 C CA . GLN A 1 104 ? 0.198 10.596 -0.406 1.00 88.56 104 GLN A CA 1
ATOM 769 C C . GLN A 1 104 ? -0.989 10.426 0.549 1.00 88.56 104 GLN A C 1
ATOM 771 O O . GLN A 1 104 ? -0.908 10.893 1.682 1.00 88.56 104 GLN A O 1
ATOM 776 N N . GLU A 1 105 ? -2.048 9.723 0.141 1.00 87.06 105 GLU A N 1
ATOM 777 C CA . GLU A 1 105 ? -3.216 9.446 0.989 1.00 87.06 105 GLU A CA 1
ATOM 778 C C . GLU A 1 105 ? -2.877 8.600 2.220 1.00 87.06 105 GLU A C 1
ATOM 780 O O . GLU A 1 105 ? -3.401 8.855 3.307 1.00 87.06 105 GLU A O 1
ATOM 785 N N . PHE A 1 106 ? -1.995 7.605 2.078 1.00 88.31 106 PHE A N 1
ATOM 786 C CA . PHE A 1 106 ? -1.511 6.830 3.224 1.00 88.31 106 PHE A CA 1
ATOM 787 C C . PHE A 1 106 ? -0.634 7.684 4.147 1.00 88.31 106 PHE A C 1
ATOM 789 O O . PHE A 1 106 ? -0.852 7.693 5.354 1.00 88.31 106 PHE A O 1
ATOM 796 N N . ASN A 1 107 ? 0.291 8.471 3.591 1.00 88.56 107 ASN A N 1
ATOM 797 C CA . ASN A 1 107 ? 1.176 9.346 4.369 1.00 88.56 107 ASN A CA 1
ATOM 798 C C . ASN A 1 107 ? 0.435 10.475 5.105 1.00 88.56 107 ASN A C 1
ATOM 800 O O . ASN A 1 107 ? 0.906 10.952 6.138 1.00 88.56 107 ASN A O 1
ATOM 804 N N . ALA A 1 108 ? -0.689 10.946 4.561 1.00 89.25 108 ALA A N 1
ATOM 805 C CA . ALA A 1 108 ? -1.490 12.017 5.147 1.00 89.25 108 ALA A CA 1
ATOM 806 C C . ALA A 1 108 ? -2.472 11.527 6.224 1.00 89.25 108 ALA A C 1
ATOM 808 O O . ALA A 1 108 ? -3.041 12.349 6.945 1.00 89.25 108 ALA A O 1
ATOM 809 N N . ASP A 1 109 ? -2.693 10.215 6.338 1.00 85.69 109 ASP A N 1
ATOM 810 C CA . ASP A 1 109 ? -3.659 9.642 7.267 1.00 85.69 109 ASP A CA 1
ATOM 811 C C . ASP A 1 109 ? -3.004 9.260 8.608 1.00 85.69 109 ASP A C 1
ATOM 813 O O . ASP A 1 109 ? -2.178 8.349 8.660 1.00 85.69 109 ASP A O 1
ATOM 817 N N . PRO A 1 110 ? -3.379 9.911 9.725 1.00 90.25 110 PRO A N 1
ATOM 818 C CA . PRO A 1 110 ? -2.820 9.603 11.038 1.00 90.25 110 PRO A CA 1
ATOM 819 C C . PRO A 1 110 ? -3.440 8.359 11.696 1.00 90.25 110 PRO A C 1
ATOM 821 O O . PRO A 1 110 ? -3.037 7.989 12.799 1.00 90.25 110 PRO A O 1
ATOM 824 N N . SER A 1 111 ? -4.464 7.748 11.095 1.00 91.31 111 SER A N 1
ATOM 825 C CA . SER A 1 111 ? -5.084 6.533 11.622 1.00 91.31 111 SER A CA 1
ATOM 826 C C . SER A 1 111 ? -4.154 5.315 11.473 1.00 91.31 111 SER A C 1
ATOM 828 O O . SER A 1 111 ? -3.216 5.351 10.674 1.00 91.31 111 SER A O 1
ATOM 830 N N . PRO A 1 112 ? -4.402 4.204 12.199 1.00 88.56 112 PRO A N 1
ATOM 831 C CA . PRO A 1 112 ? -3.552 3.014 12.122 1.00 88.56 112 PRO A CA 1
ATOM 832 C C . PRO A 1 112 ? -3.334 2.480 10.703 1.00 88.56 112 PRO A C 1
ATOM 834 O O . PRO A 1 112 ? -2.232 2.051 10.378 1.00 88.56 112 PRO A O 1
ATOM 837 N N . ILE A 1 113 ? -4.349 2.553 9.836 1.00 87.25 113 ILE A N 1
ATOM 838 C CA . ILE A 1 113 ? -4.212 2.136 8.436 1.00 87.25 113 ILE A CA 1
ATOM 839 C C . ILE A 1 113 ? -3.307 3.068 7.629 1.00 87.25 113 ILE A C 1
ATOM 841 O O . ILE A 1 113 ? -2.539 2.590 6.799 1.00 87.25 113 ILE A O 1
ATOM 845 N N . GLY A 1 114 ? -3.372 4.375 7.883 1.00 87.06 114 GLY A N 1
ATOM 846 C CA . GLY A 1 114 ? -2.480 5.349 7.266 1.00 87.06 114 GLY A CA 1
ATOM 847 C C . GLY A 1 114 ? -1.031 5.120 7.673 1.00 87.06 114 GLY A C 1
ATOM 848 O O . GLY A 1 114 ? -0.164 4.952 6.819 1.00 87.06 114 GLY A O 1
ATOM 849 N N . VAL A 1 115 ? -0.787 4.981 8.979 1.00 91.31 115 VAL A N 1
ATOM 850 C CA . VAL A 1 115 ? 0.550 4.724 9.529 1.00 91.31 115 VAL A CA 1
ATOM 851 C C . VAL A 1 115 ? 1.120 3.403 9.012 1.00 91.31 115 VAL A C 1
ATOM 853 O O . VAL A 1 115 ? 2.179 3.406 8.388 1.00 91.31 115 VAL A O 1
ATOM 856 N N . LEU A 1 116 ? 0.424 2.280 9.205 1.00 89.44 116 LEU A N 1
ATOM 857 C CA . LEU A 1 116 ? 0.928 0.968 8.789 1.00 89.44 116 LEU A CA 1
ATOM 858 C C . LEU A 1 116 ? 1.037 0.855 7.260 1.00 89.44 116 LEU A C 1
ATOM 860 O O . LEU A 1 116 ? 2.029 0.340 6.750 1.00 89.44 116 LEU A O 1
ATOM 864 N N . GLY A 1 117 ? 0.083 1.422 6.515 1.00 88.81 117 GLY A N 1
ATOM 865 C CA . GLY A 1 117 ? 0.150 1.480 5.056 1.00 88.81 117 GLY A CA 1
ATOM 866 C C . GLY A 1 117 ? 1.303 2.347 4.536 1.00 88.81 117 GLY A C 1
ATOM 867 O O . GLY A 1 117 ? 1.949 1.975 3.561 1.00 88.81 117 GLY A O 1
ATOM 868 N N . SER A 1 118 ? 1.628 3.463 5.198 1.00 89.69 118 SER A N 1
ATOM 869 C CA . SER A 1 118 ? 2.789 4.292 4.835 1.00 89.69 118 SER A CA 1
ATOM 870 C C . SER A 1 118 ? 4.115 3.558 5.053 1.00 89.69 118 SER A C 1
ATOM 872 O O . SER A 1 118 ? 4.989 3.599 4.187 1.00 89.69 118 SER A O 1
ATOM 874 N N . LEU A 1 119 ? 4.238 2.822 6.166 1.00 91.81 119 LEU A N 1
ATOM 875 C CA . LEU A 1 119 ? 5.399 1.978 6.453 1.00 9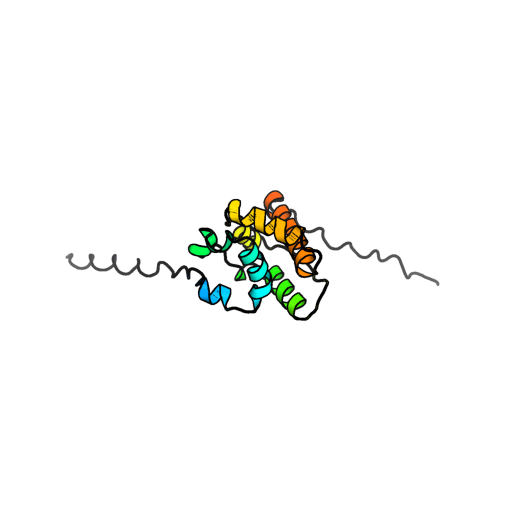1.81 119 LEU A CA 1
ATOM 876 C C . LEU A 1 119 ? 5.546 0.874 5.4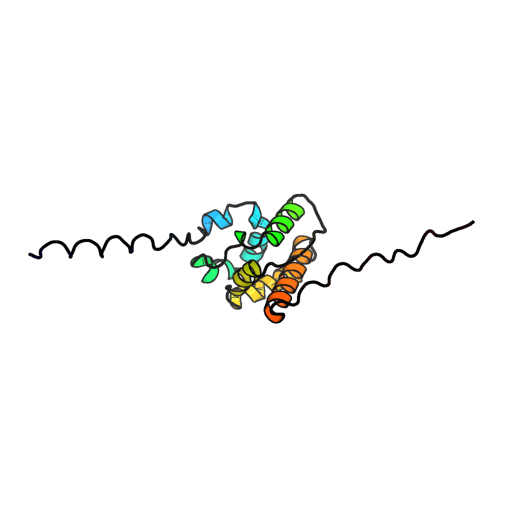05 1.00 91.81 119 LEU A C 1
ATOM 878 O O . LEU A 1 119 ? 6.646 0.641 4.914 1.00 91.81 119 LEU A O 1
ATOM 882 N N . PHE A 1 120 ? 4.432 0.261 5.006 1.00 91.50 120 PHE A N 1
ATOM 883 C CA . PHE A 1 120 ? 4.408 -0.777 3.980 1.00 91.50 120 PHE A CA 1
ATOM 884 C C . PHE A 1 120 ? 4.913 -0.257 2.636 1.00 91.50 120 PHE A C 1
ATOM 886 O O . PHE A 1 120 ? 5.784 -0.855 2.008 1.00 91.50 120 PHE A O 1
ATOM 893 N N . LEU A 1 121 ? 4.404 0.897 2.207 1.00 90.88 121 LEU A N 1
ATOM 894 C CA . LEU A 1 121 ? 4.799 1.513 0.943 1.00 90.88 121 LEU A CA 1
ATOM 895 C C . LEU A 1 121 ? 6.262 1.973 0.959 1.00 90.88 121 LEU A C 1
ATOM 897 O O . LEU A 1 121 ? 6.938 1.888 -0.068 1.00 90.88 121 LEU A O 1
ATOM 901 N N . ALA A 1 122 ? 6.760 2.430 2.111 1.00 91.12 122 ALA A N 1
ATOM 902 C CA . ALA A 1 122 ? 8.171 2.751 2.293 1.00 91.12 122 ALA A CA 1
ATOM 903 C C . ALA A 1 122 ? 9.057 1.500 2.187 1.00 91.12 122 ALA A C 1
ATOM 905 O O . ALA A 1 122 ? 10.092 1.549 1.521 1.00 91.12 122 ALA A O 1
ATOM 906 N N . ASP A 1 123 ? 8.634 0.375 2.769 1.00 92.50 123 ASP A N 1
ATOM 907 C CA . ASP A 1 123 ? 9.357 -0.892 2.648 1.00 92.50 123 ASP A CA 1
ATOM 908 C C . ASP A 1 123 ? 9.353 -1.407 1.201 1.00 92.50 123 ASP A C 1
ATOM 910 O O . ASP A 1 123 ? 10.404 -1.739 0.657 1.00 92.50 123 ASP A O 1
ATOM 914 N N . CYS A 1 124 ? 8.221 -1.332 0.491 1.00 90.56 124 CYS A N 1
ATOM 915 C CA . CYS A 1 124 ? 8.177 -1.652 -0.939 1.00 90.56 124 CYS A CA 1
ATOM 916 C C . CYS A 1 124 ? 9.126 -0.782 -1.777 1.00 90.56 124 CYS A C 1
ATOM 918 O O . CYS A 1 124 ? 9.722 -1.268 -2.744 1.00 90.56 124 CYS A O 1
ATOM 920 N N . ALA A 1 125 ? 9.278 0.501 -1.434 1.00 90.88 125 ALA A N 1
ATOM 921 C CA . ALA A 1 125 ? 10.240 1.378 -2.094 1.00 90.88 125 ALA A CA 1
ATOM 922 C C . ALA A 1 125 ? 11.683 0.935 -1.818 1.00 90.88 125 ALA A C 1
ATOM 924 O O . ALA A 1 125 ? 12.476 0.838 -2.755 1.00 90.88 125 ALA A O 1
ATOM 925 N N . ALA A 1 126 ? 11.997 0.575 -0.572 1.00 89.88 126 ALA A N 1
ATOM 926 C CA . ALA A 1 126 ? 13.301 0.038 -0.203 1.00 89.88 126 ALA A CA 1
ATOM 927 C C . ALA A 1 126 ? 13.605 -1.285 -0.925 1.00 89.88 126 ALA A C 1
ATOM 929 O O . ALA A 1 126 ? 14.710 -1.462 -1.435 1.00 89.88 126 ALA A O 1
ATOM 930 N N . VAL A 1 127 ? 12.627 -2.186 -1.053 1.00 90.25 127 VAL A N 1
ATOM 931 C CA . VAL A 1 127 ? 12.759 -3.441 -1.813 1.00 90.25 127 VAL A CA 1
ATOM 932 C C . VAL A 1 127 ? 13.031 -3.162 -3.293 1.00 90.25 127 VAL A C 1
ATOM 934 O O . VAL A 1 127 ? 13.904 -3.796 -3.892 1.00 90.25 127 VAL A O 1
ATOM 937 N N . LYS A 1 128 ? 12.341 -2.178 -3.882 1.00 88.19 128 LYS A N 1
ATOM 938 C CA . LYS A 1 128 ? 12.554 -1.770 -5.276 1.00 88.19 128 LYS A CA 1
ATOM 939 C C . LYS A 1 128 ? 13.943 -1.181 -5.520 1.00 88.19 128 LYS A C 1
ATOM 941 O O . LYS A 1 128 ? 14.572 -1.500 -6.527 1.00 88.19 128 LYS A O 1
ATOM 946 N N . GLU A 1 129 ? 14.395 -0.287 -4.646 1.00 86.06 129 GLU A N 1
ATOM 947 C CA . GLU A 1 129 ? 15.694 0.385 -4.767 1.00 86.06 129 GLU A CA 1
ATOM 948 C C . GLU A 1 129 ? 16.862 -0.530 -4.378 1.00 86.06 129 GLU A C 1
ATOM 950 O O . GLU A 1 129 ? 17.967 -0.398 -4.906 1.00 86.06 129 GLU A O 1
ATOM 955 N N . GLY A 1 130 ? 16.611 -1.461 -3.458 1.00 68.31 130 GLY A N 1
ATOM 956 C CA . GLY A 1 130 ? 17.623 -2.230 -2.750 1.00 68.31 130 GLY A CA 1
ATOM 957 C C . GLY A 1 130 ? 18.008 -3.566 -3.368 1.00 68.31 130 GLY A C 1
ATOM 958 O O . GLY A 1 130 ? 18.947 -4.162 -2.853 1.00 68.31 130 GLY A O 1
ATOM 959 N N . GLY A 1 131 ? 17.330 -4.048 -4.421 1.00 59.41 131 GLY A N 1
ATOM 960 C CA . GLY A 1 131 ? 17.712 -5.251 -5.178 1.00 59.41 131 GLY A CA 1
ATOM 961 C C . GLY A 1 131 ? 18.363 -6.350 -4.322 1.00 59.41 131 GLY A C 1
ATOM 962 O O . GLY A 1 131 ? 19.552 -6.607 -4.471 1.00 59.41 131 GLY A O 1
ATOM 963 N N . PHE A 1 132 ? 17.595 -6.949 -3.403 1.00 54.19 132 PHE A N 1
ATOM 964 C CA . PHE A 1 132 ? 18.028 -7.961 -2.424 1.00 54.19 132 PHE A CA 1
ATOM 965 C C . PHE A 1 132 ? 19.281 -7.594 -1.604 1.00 54.19 132 PHE A C 1
ATOM 967 O O . PHE A 1 132 ? 20.361 -8.159 -1.793 1.00 54.19 132 PHE A O 1
ATOM 974 N N . ALA A 1 133 ? 19.109 -6.758 -0.578 1.00 44.22 133 ALA A N 1
ATOM 975 C CA . ALA A 1 133 ? 19.962 -6.852 0.603 1.00 44.22 133 ALA A CA 1
ATOM 976 C C . ALA A 1 133 ? 19.394 -7.956 1.522 1.00 44.22 133 ALA A C 1
ATOM 978 O O . ALA A 1 133 ? 18.231 -7.859 1.917 1.00 44.22 133 ALA A O 1
ATOM 979 N N . PRO A 1 134 ? 20.147 -9.025 1.848 1.00 40.94 134 PRO A N 1
ATOM 980 C CA . PRO A 1 134 ? 19.675 -10.034 2.790 1.00 40.94 134 PRO A CA 1
ATOM 981 C C . PRO A 1 134 ? 19.416 -9.380 4.150 1.00 40.94 134 PRO A C 1
ATOM 983 O O . PRO A 1 134 ? 20.226 -8.573 4.615 1.00 40.94 134 PRO A O 1
ATOM 986 N N . ALA A 1 135 ? 18.293 -9.738 4.777 1.00 45.72 135 ALA A N 1
ATOM 987 C CA . ALA A 1 135 ? 17.952 -9.289 6.120 1.00 45.72 135 ALA A CA 1
ATOM 988 C C . ALA A 1 135 ? 19.136 -9.536 7.078 1.00 45.72 135 ALA A C 1
ATOM 990 O O . ALA A 1 135 ? 19.768 -10.600 7.003 1.00 45.72 135 ALA A O 1
ATOM 991 N N . PRO A 1 136 ? 19.469 -8.583 7.968 1.00 43.50 136 PRO A N 1
ATOM 992 C CA . PRO A 1 136 ? 20.496 -8.809 8.970 1.00 43.50 136 PRO A CA 1
ATOM 993 C C . PRO A 1 136 ? 20.088 -10.019 9.816 1.00 43.50 136 PRO A C 1
ATOM 995 O O . PRO A 1 136 ? 18.991 -10.065 10.370 1.00 43.50 136 PRO A O 1
ATOM 998 N N . ALA A 1 137 ? 20.969 -11.021 9.872 1.00 46.25 137 ALA A N 1
ATOM 999 C CA . ALA A 1 137 ? 20.769 -12.203 10.699 1.00 46.25 137 ALA A CA 1
ATOM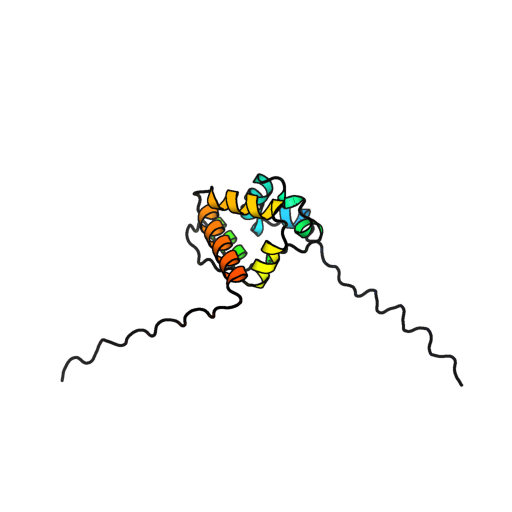 1000 C C . ALA A 1 137 ? 20.452 -11.777 12.147 1.00 46.25 137 ALA A C 1
ATOM 1002 O O . ALA A 1 137 ? 21.044 -10.800 12.622 1.00 46.25 137 ALA A O 1
ATOM 1003 N N . PRO A 1 138 ? 19.546 -12.484 12.852 1.00 45.03 138 PRO A N 1
ATOM 1004 C CA . PRO A 1 138 ? 19.216 -12.154 14.230 1.00 45.03 138 PRO A CA 1
ATOM 1005 C C . PRO A 1 138 ? 20.503 -12.080 15.048 1.00 45.03 138 PRO A C 1
ATOM 1007 O O . PRO A 1 138 ? 21.348 -12.978 14.981 1.00 45.03 138 PRO A O 1
ATOM 1010 N N . ALA A 1 139 ? 20.665 -10.975 15.779 1.00 48.50 139 ALA A N 1
ATOM 1011 C CA . ALA A 1 139 ? 21.791 -10.786 16.673 1.00 48.50 139 ALA A CA 1
ATOM 1012 C C . ALA A 1 139 ? 21.868 -12.001 17.601 1.00 48.50 139 ALA A C 1
ATOM 1014 O O . ALA A 1 139 ? 20.900 -12.308 18.300 1.00 48.50 139 ALA A O 1
ATOM 1015 N N .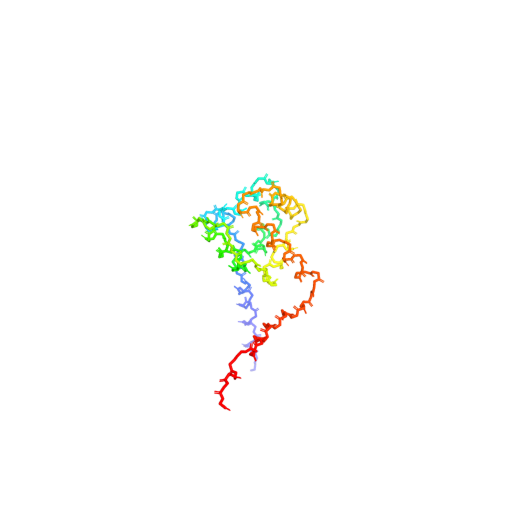 ALA A 1 140 ? 23.001 -12.706 17.577 1.00 46.28 140 ALA A N 1
ATOM 1016 C CA . ALA A 1 140 ? 23.284 -13.732 18.563 1.00 46.28 140 ALA A CA 1
ATOM 1017 C C . ALA A 1 140 ? 23.080 -13.096 19.942 1.00 46.28 140 ALA A C 1
ATOM 1019 O O . ALA A 1 140 ? 23.716 -12.088 20.263 1.00 46.28 140 ALA A O 1
ATOM 1020 N N . ALA A 1 141 ? 22.141 -13.642 20.715 1.00 48.97 141 ALA A N 1
ATOM 1021 C CA . ALA A 1 141 ? 22.003 -13.293 22.113 1.00 48.97 141 ALA A CA 1
ATOM 1022 C C . ALA A 1 141 ? 23.380 -13.506 22.751 1.00 48.97 141 ALA A C 1
ATOM 1024 O O . ALA A 1 141 ? 23.927 -14.606 22.698 1.00 48.97 141 ALA A O 1
ATOM 1025 N N . ASN A 1 142 ? 23.977 -12.430 23.263 1.00 49.50 142 ASN A N 1
ATOM 1026 C CA . ASN A 1 142 ? 25.172 -12.533 24.082 1.00 49.50 142 ASN A CA 1
ATOM 1027 C C . ASN A 1 142 ? 24.805 -13.382 25.303 1.00 49.50 142 ASN A C 1
ATOM 1029 O O . ASN A 1 142 ? 24.128 -12.886 26.205 1.00 49.50 142 ASN A O 1
ATOM 1033 N N . ASP A 1 143 ? 25.261 -14.634 25.329 1.00 50.81 143 ASP A N 1
ATOM 1034 C CA . ASP A 1 143 ? 25.393 -15.434 26.546 1.00 50.81 143 ASP A CA 1
ATOM 1035 C C . ASP A 1 143 ? 26.491 -14.801 27.415 1.00 50.81 143 ASP A C 1
ATOM 1037 O O . ASP A 1 143 ? 27.625 -15.270 27.499 1.00 50.81 143 ASP A O 1
ATOM 1041 N N . THR A 1 144 ? 26.154 -13.670 28.031 1.00 55.56 144 THR A N 1
ATOM 1042 C CA . THR A 1 144 ? 26.918 -13.070 29.122 1.00 55.56 144 THR A CA 1
ATOM 1043 C C . THR A 1 144 ? 26.038 -13.069 30.360 1.00 55.56 144 THR A C 1
ATOM 1045 O O . THR A 1 144 ? 25.618 -12.009 30.805 1.00 55.56 144 THR A O 1
ATOM 1048 N N . ASP A 1 145 ? 25.720 -14.244 30.899 1.00 53.00 145 ASP A N 1
ATOM 1049 C CA . ASP A 1 145 ? 25.418 -14.390 32.324 1.00 53.00 145 ASP A CA 1
ATOM 1050 C C . ASP A 1 145 ? 25.404 -15.875 32.710 1.00 53.00 145 ASP A C 1
ATOM 1052 O O . ASP A 1 145 ? 24.926 -16.707 31.947 1.00 53.00 145 ASP A O 1
ATOM 1056 N N . MET A 1 146 ? 25.866 -16.172 33.925 1.00 55.22 146 MET A N 1
ATOM 1057 C CA . MET A 1 146 ? 25.872 -17.479 34.605 1.00 55.22 146 MET A CA 1
ATOM 1058 C C . MET A 1 146 ? 27.160 -18.314 34.506 1.00 55.22 146 MET A C 1
ATOM 1060 O O . MET A 1 146 ? 27.128 -19.490 34.163 1.00 55.22 146 MET A O 1
ATOM 1064 N N . ASP A 1 147 ? 28.276 -17.752 34.975 1.00 54.59 147 ASP A N 1
ATOM 1065 C CA . ASP A 1 147 ? 29.195 -18.546 35.808 1.00 54.59 147 ASP A CA 1
ATOM 1066 C C . ASP A 1 147 ? 29.531 -17.749 37.082 1.00 54.59 147 ASP A C 1
ATOM 1068 O O . ASP A 1 147 ? 30.550 -17.067 37.209 1.00 54.59 147 ASP A O 1
ATOM 1072 N N . MET A 1 148 ? 28.562 -17.746 38.006 1.00 54.16 148 MET A N 1
ATOM 1073 C CA . MET A 1 148 ? 28.784 -17.412 39.410 1.00 54.16 148 MET A CA 1
ATOM 1074 C C . MET A 1 148 ? 29.153 -18.689 40.169 1.00 54.16 148 MET A C 1
ATOM 1076 O O . MET A 1 148 ? 28.362 -19.626 40.215 1.00 54.16 148 MET A O 1
ATOM 1080 N N . ALA A 1 149 ? 30.283 -18.603 40.873 1.00 49.59 149 ALA A N 1
ATOM 1081 C CA . ALA A 1 149 ? 30.622 -19.303 42.111 1.00 49.59 149 ALA A CA 1
ATOM 1082 C C . ALA A 1 149 ? 30.715 -20.838 42.065 1.00 49.59 149 ALA A C 1
ATOM 1084 O O . ALA A 1 149 ? 29.702 -21.512 42.218 1.00 49.59 149 ALA A O 1
ATOM 1085 N N . MET A 1 150 ? 31.956 -21.353 42.075 1.00 45.72 150 MET A N 1
ATOM 1086 C CA . MET A 1 150 ? 32.517 -22.150 43.188 1.00 45.72 150 MET A CA 1
ATOM 1087 C C . MET A 1 150 ? 34.029 -21.943 43.300 1.00 45.72 150 MET A C 1
ATOM 1089 O O . MET A 1 150 ? 34.712 -22.007 42.256 1.00 45.72 150 MET A O 1
#